Protein AF-A0A954KY03-F1 (afdb_monomer_lite)

Radius of gyration: 14.23 Å; chains: 1; bounding box: 34×29×39 Å

pLDDT: mean 88.55, std 10.4, range [36.09, 96.75]

Secondary structure (DSSP, 8-state):
-HHHHHHHHHH-TTTS-HHHHHHHHHHGGGSHHHHHHHHHHHHHTT-GGGGGGHHHHHH-GGG--HHHHHHHHHHHHHHHH--STTS-HHHHHHHHHHHHHHHHH-HHHHHHHHHTT--

Sequence (119 aa)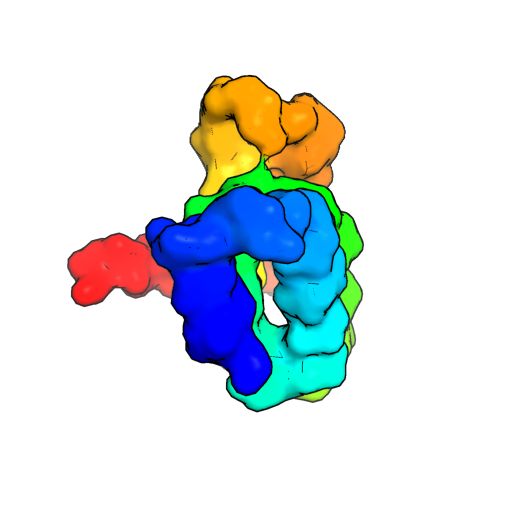:
LAKAMRFLWDFEPQCVPRPQLQHAMRKLLARPEFVELTIADLRRWQDWESTALMPQLLADPKHNFPSTRRTIVRFLLAAASEENTSISVQQRTQAQRILDDLSKQNPGLIEDAKRLQYD

Foldseek 3Di:
DLVVLVCCVPPPCPVDPPVVSLVVLLVCCVPLVCQLVSLVVCLVSLVLVCLVVLVVLCPDPSNPDLSSLLSSLLSLVSLLPDPDPSHDPVSNVSSVVVVVVCCVVPVVSNVVSVPVPVD

Structure (mmCIF, N/CA/C/O backbone):
data_AF-A0A954KY03-F1
#
_entry.id   AF-A0A954KY03-F1
#
loop_
_atom_site.group_PDB
_atom_site.id
_atom_site.type_symbol
_atom_site.label_atom_id
_atom_site.label_alt_id
_atom_site.label_comp_id
_atom_site.label_asym_id
_atom_site.label_entity_id
_atom_site.label_seq_id
_atom_site.pdbx_PDB_ins_code
_atom_site.Cartn_x
_atom_site.Cartn_y
_atom_site.Cartn_z
_atom_site.occupancy
_atom_site.B_iso_or_equiv
_atom_site.auth_seq_id
_atom_site.auth_comp_id
_atom_site.auth_asym_id
_atom_site.auth_atom_id
_atom_site.pdbx_PDB_model_num
ATOM 1 N N . LEU A 1 1 ? -4.354 -7.290 -17.497 1.00 62.53 1 LEU A N 1
ATOM 2 C CA . LEU A 1 1 ? -3.322 -6.237 -17.337 1.00 62.53 1 LEU A CA 1
ATOM 3 C C . LEU A 1 1 ? -2.396 -6.526 -16.159 1.00 62.53 1 LEU A C 1
ATOM 5 O O . LEU A 1 1 ? -1.243 -6.81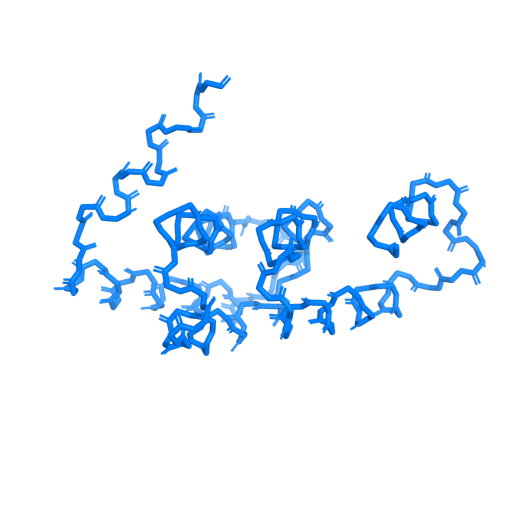4 -16.430 1.00 62.53 1 LEU A O 1
ATOM 9 N N . ALA A 1 2 ? -2.876 -6.604 -14.911 1.00 71.19 2 ALA A N 1
ATOM 10 C CA . ALA A 1 2 ? -2.021 -6.921 -13.751 1.00 71.19 2 ALA A CA 1
ATOM 11 C C . ALA A 1 2 ? -1.135 -8.179 -13.938 1.00 71.19 2 ALA A C 1
ATOM 13 O O . ALA A 1 2 ? 0.067 -8.126 -13.707 1.00 71.19 2 ALA A O 1
ATOM 14 N N . LYS A 1 3 ? -1.68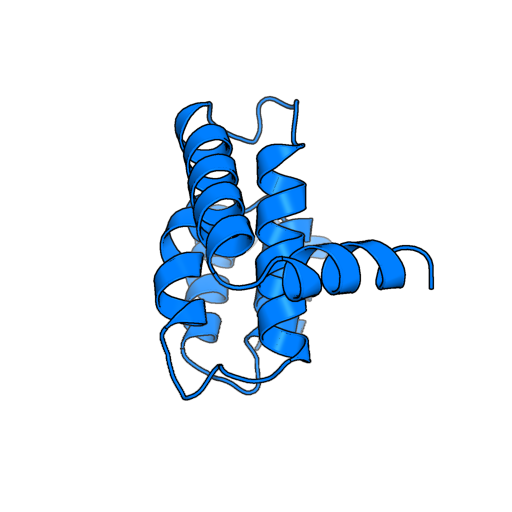4 -9.287 -14.472 1.00 76.06 3 LYS A N 1
ATOM 15 C CA . LYS A 1 3 ? -0.904 -10.507 -14.785 1.00 76.06 3 LYS A CA 1
ATOM 16 C C . LYS A 1 3 ? 0.220 -10.285 -15.812 1.00 76.06 3 LYS A C 1
ATOM 18 O O . LYS A 1 3 ? 1.303 -10.824 -15.641 1.00 76.06 3 LYS A O 1
ATOM 23 N N . ALA A 1 4 ? -0.021 -9.479 -16.848 1.00 77.75 4 ALA A N 1
ATOM 24 C CA . ALA A 1 4 ? 0.990 -9.164 -17.860 1.00 77.75 4 ALA A CA 1
ATOM 25 C C . ALA A 1 4 ? 2.100 -8.275 -17.281 1.00 77.75 4 ALA A C 1
ATOM 27 O O . ALA A 1 4 ? 3.270 -8.472 -17.577 1.00 77.75 4 ALA A O 1
ATOM 28 N N . MET A 1 5 ? 1.745 -7.341 -16.397 1.00 77.69 5 MET A N 1
ATOM 29 C CA . MET A 1 5 ? 2.724 -6.488 -15.722 1.00 77.69 5 MET A CA 1
ATOM 30 C C . MET A 1 5 ? 3.601 -7.281 -14.749 1.00 77.69 5 MET A C 1
ATOM 32 O O . MET A 1 5 ? 4.802 -7.044 -14.697 1.00 77.69 5 MET A O 1
ATOM 36 N N . ARG A 1 6 ? 3.032 -8.267 -14.040 1.00 79.50 6 ARG A N 1
ATOM 37 C CA . ARG A 1 6 ? 3.809 -9.230 -13.239 1.00 79.50 6 ARG A CA 1
ATOM 38 C C . ARG A 1 6 ? 4.770 -10.044 -14.090 1.00 79.50 6 ARG A C 1
ATOM 40 O O . ARG A 1 6 ? 5.921 -10.186 -13.711 1.00 79.50 6 ARG A O 1
ATOM 47 N N . PHE A 1 7 ? 4.312 -10.528 -15.244 1.00 81.94 7 PHE A N 1
ATOM 48 C CA . PHE A 1 7 ? 5.174 -11.256 -16.168 1.00 81.94 7 PHE A CA 1
ATOM 49 C C . PHE A 1 7 ? 6.362 -10.396 -16.624 1.00 81.94 7 PHE A C 1
ATOM 51 O O . PHE A 1 7 ? 7.501 -10.833 -16.529 1.00 81.94 7 PHE A O 1
ATOM 58 N N . LEU A 1 8 ? 6.116 -9.147 -17.030 1.00 79.75 8 LEU A N 1
ATOM 59 C CA . LEU A 1 8 ? 7.191 -8.225 -17.413 1.00 79.75 8 LEU A CA 1
ATOM 60 C C . LEU A 1 8 ? 8.156 -7.936 -16.255 1.00 79.75 8 LEU A C 1
ATOM 62 O O . LEU A 1 8 ? 9.362 -7.871 -16.467 1.00 79.75 8 LEU A O 1
ATOM 66 N N . TRP A 1 9 ? 7.639 -7.796 -15.032 1.00 78.19 9 TRP A N 1
ATOM 67 C CA . TRP A 1 9 ? 8.458 -7.578 -13.840 1.00 78.19 9 TRP A CA 1
ATOM 68 C C . TRP A 1 9 ? 9.366 -8.771 -13.510 1.00 78.19 9 TRP A C 1
ATOM 70 O O . TRP A 1 9 ? 10.536 -8.573 -13.179 1.00 78.19 9 TRP A O 1
ATOM 80 N N . ASP A 1 10 ? 8.825 -9.990 -13.579 1.00 81.00 10 ASP A N 1
ATOM 81 C CA . ASP A 1 10 ? 9.519 -11.212 -13.167 1.00 81.00 10 ASP A CA 1
ATOM 82 C C . ASP A 1 10 ? 10.452 -11.763 -14.268 1.00 81.00 10 ASP A C 1
ATOM 84 O O . ASP A 1 10 ? 11.495 -12.327 -13.939 1.00 81.00 10 ASP A O 1
ATOM 88 N N . PHE A 1 11 ? 10.120 -11.585 -15.555 1.00 76.75 11 PHE A N 1
ATOM 89 C CA . PHE A 1 11 ? 10.799 -12.282 -16.660 1.00 76.75 11 PHE A CA 1
ATOM 90 C C . PHE A 1 11 ? 11.479 -11.374 -17.689 1.00 76.75 11 PHE A C 1
ATOM 92 O O . PHE A 1 11 ? 12.443 -11.808 -18.308 1.00 76.75 11 PHE A O 1
ATOM 99 N N . GLU A 1 12 ? 11.040 -10.123 -17.857 1.00 77.00 12 GLU A N 1
ATOM 100 C CA . GLU A 1 12 ? 11.532 -9.244 -18.933 1.00 77.00 12 GLU A CA 1
ATOM 101 C C . GLU A 1 12 ? 11.902 -7.831 -18.433 1.00 77.00 12 GLU A C 1
ATOM 103 O O . GLU A 1 12 ? 11.415 -6.821 -18.960 1.00 77.00 12 GLU A O 1
ATOM 108 N N . PRO A 1 13 ? 12.794 -7.699 -17.428 1.00 69.94 13 PRO A N 1
ATOM 109 C CA . PRO A 1 13 ? 13.139 -6.399 -16.847 1.00 69.94 13 PRO A CA 1
ATOM 110 C C . PRO A 1 13 ? 13.869 -5.465 -17.827 1.00 69.94 13 PRO A C 1
ATOM 112 O O . PRO A 1 13 ? 13.993 -4.272 -17.555 1.00 69.94 13 PRO A O 1
ATOM 115 N N . GLN A 1 14 ? 14.364 -5.996 -18.951 1.00 76.38 14 GLN A N 1
ATOM 116 C CA . GLN A 1 14 ? 15.052 -5.232 -19.994 1.00 76.38 14 GLN A CA 1
ATOM 117 C C . GLN A 1 14 ? 14.081 -4.595 -21.001 1.00 76.38 14 GLN A C 1
ATOM 119 O O . GLN A 1 14 ? 14.443 -3.620 -21.655 1.00 76.38 14 GLN A O 1
ATOM 124 N N . CYS A 1 15 ? 12.846 -5.101 -21.113 1.00 82.06 15 CYS A N 1
ATOM 125 C CA . CYS A 1 15 ? 11.856 -4.564 -22.048 1.00 82.06 15 CYS A CA 1
ATOM 126 C C . CYS A 1 15 ? 11.211 -3.273 -21.541 1.00 82.06 15 CYS A C 1
ATOM 128 O O . CYS A 1 15 ? 10.928 -2.373 -22.330 1.00 82.06 15 CYS A O 1
ATOM 130 N N . VAL A 1 16 ? 10.948 -3.183 -20.233 1.00 79.81 16 VAL A N 1
ATOM 131 C CA . VAL A 1 16 ? 10.298 -2.018 -19.622 1.00 79.81 16 VAL A CA 1
ATOM 132 C C . VAL A 1 16 ? 10.974 -1.687 -18.291 1.00 79.81 16 VAL A C 1
ATOM 134 O O . VAL A 1 16 ? 11.006 -2.538 -17.399 1.00 79.81 16 VAL A O 1
ATOM 137 N N . PRO A 1 17 ? 11.460 -0.447 -18.094 1.00 86.44 17 PRO A N 1
ATOM 138 C CA . PRO A 1 17 ? 12.037 -0.034 -16.822 1.00 86.44 17 PRO A CA 1
ATOM 139 C C . PRO A 1 17 ? 11.052 -0.189 -15.655 1.00 86.44 17 PRO A C 1
ATOM 141 O O . PRO A 1 17 ? 9.888 0.211 -15.745 1.00 86.44 17 PRO A O 1
ATOM 144 N N . ARG A 1 18 ? 11.541 -0.687 -14.512 1.00 87.50 18 ARG A N 1
ATOM 145 C CA . ARG A 1 18 ? 10.741 -0.896 -13.288 1.00 87.50 18 ARG A CA 1
ATOM 146 C C . ARG A 1 18 ? 9.900 0.320 -12.859 1.00 87.50 18 ARG A C 1
ATOM 148 O O . ARG A 1 18 ? 8.717 0.113 -12.582 1.00 87.50 18 ARG A O 1
ATOM 155 N N . PRO A 1 19 ? 10.416 1.568 -12.886 1.00 88.81 19 PRO A N 1
ATOM 156 C CA . PRO A 1 19 ? 9.609 2.737 -12.529 1.00 88.81 19 PRO A CA 1
ATOM 157 C C . PRO A 1 19 ? 8.392 2.940 -13.442 1.00 88.81 19 PRO A C 1
ATOM 159 O O . PRO A 1 19 ? 7.333 3.375 -12.990 1.00 88.81 19 PRO A O 1
ATOM 162 N N . GLN A 1 20 ? 8.502 2.582 -14.727 1.00 88.88 20 GLN A N 1
ATOM 163 C CA . GLN A 1 20 ? 7.380 2.677 -15.662 1.00 88.88 20 GLN A CA 1
ATOM 164 C C . GLN A 1 20 ? 6.312 1.618 -15.361 1.00 88.88 20 GLN A C 1
ATOM 166 O O . GLN A 1 20 ? 5.118 1.928 -15.390 1.00 88.88 20 GLN A O 1
ATOM 171 N N . LEU A 1 21 ? 6.722 0.392 -15.014 1.00 89.81 21 LEU A N 1
ATOM 172 C CA . LEU A 1 21 ? 5.798 -0.667 -14.589 1.00 89.81 21 LEU A CA 1
ATOM 173 C C . LEU A 1 21 ? 5.071 -0.297 -13.292 1.00 89.81 21 LEU A C 1
ATOM 175 O O . LEU A 1 21 ? 3.853 -0.454 -13.215 1.00 89.81 21 LEU A O 1
ATOM 179 N N . GLN A 1 22 ? 5.786 0.247 -12.304 1.00 91.62 22 GLN A N 1
ATOM 180 C CA . GLN A 1 22 ? 5.195 0.743 -11.058 1.00 91.62 22 GLN A CA 1
ATOM 181 C C . GLN A 1 22 ? 4.180 1.857 -11.333 1.00 91.62 22 GLN A C 1
ATOM 183 O O . GLN A 1 22 ? 3.029 1.755 -10.908 1.00 91.62 22 GLN A O 1
ATOM 188 N N . HIS A 1 23 ? 4.550 2.868 -12.127 1.00 92.19 23 HIS A N 1
ATOM 189 C CA . HIS A 1 23 ? 3.644 3.954 -12.502 1.00 92.19 23 HIS A CA 1
ATOM 190 C C . HIS A 1 23 ? 2.364 3.439 -13.177 1.00 92.19 23 HIS A C 1
ATOM 192 O O . HIS A 1 23 ? 1.260 3.885 -12.860 1.00 92.19 23 HIS A O 1
ATOM 198 N N . ALA A 1 24 ? 2.485 2.478 -14.093 1.00 92.06 24 ALA A N 1
ATOM 199 C CA . ALA A 1 24 ? 1.326 1.885 -14.745 1.00 92.06 24 ALA A CA 1
ATOM 200 C C . ALA A 1 24 ? 0.490 1.010 -13.785 1.00 92.06 24 ALA A C 1
ATOM 202 O O . ALA A 1 24 ? -0.737 1.036 -13.882 1.00 92.06 24 ALA A O 1
ATOM 203 N N . MET A 1 25 ? 1.103 0.314 -12.818 1.00 92.94 25 MET A N 1
ATOM 204 C CA . MET A 1 25 ? 0.359 -0.448 -11.806 1.00 92.94 25 MET A CA 1
ATOM 205 C C . MET A 1 25 ? -0.444 0.472 -10.895 1.00 92.94 25 MET A C 1
ATOM 207 O O . MET A 1 25 ? -1.610 0.184 -10.629 1.00 92.94 25 MET A O 1
ATOM 211 N N . ARG A 1 26 ? 0.113 1.621 -10.491 1.00 95.12 26 ARG A N 1
ATOM 212 C CA . ARG A 1 26 ? -0.603 2.616 -9.674 1.00 95.12 26 ARG A CA 1
ATOM 213 C C . ARG A 1 26 ? -1.895 3.101 -10.336 1.00 95.12 26 ARG A C 1
ATOM 215 O O . ARG A 1 26 ? -2.873 3.346 -9.642 1.00 95.12 26 ARG A O 1
ATOM 222 N N . LYS A 1 27 ? -1.963 3.163 -11.673 1.00 94.06 27 LYS A N 1
ATOM 223 C CA . LYS A 1 27 ? -3.199 3.537 -12.395 1.00 94.06 27 LYS A CA 1
ATOM 224 C C . LYS A 1 27 ? -4.343 2.542 -12.188 1.00 94.06 27 LYS A C 1
ATOM 226 O O . LYS A 1 27 ? -5.504 2.928 -12.297 1.00 94.06 27 LYS A O 1
ATOM 231 N N . LEU A 1 28 ? -4.043 1.278 -11.880 1.00 93.75 28 LEU A N 1
ATOM 232 C CA . LEU A 1 28 ? -5.068 0.273 -11.590 1.00 93.75 28 LEU A CA 1
ATOM 233 C C . LEU A 1 28 ? -5.745 0.499 -10.232 1.00 93.75 28 LEU A C 1
ATOM 235 O O . LEU A 1 28 ? -6.833 -0.023 -10.027 1.00 93.75 28 LEU A O 1
ATOM 239 N N . LEU A 1 29 ? -5.166 1.320 -9.345 1.00 94.25 29 LEU A N 1
ATOM 240 C CA . LEU A 1 29 ? -5.774 1.671 -8.056 1.00 94.25 29 LEU A CA 1
ATOM 241 C C . LEU A 1 29 ? -7.081 2.468 -8.202 1.00 94.25 29 LEU A C 1
ATOM 243 O O . LEU A 1 29 ? -7.862 2.527 -7.265 1.00 94.25 29 LEU A O 1
ATOM 247 N N . ALA A 1 30 ? -7.347 3.055 -9.373 1.00 91.50 30 ALA A N 1
ATOM 248 C CA . ALA A 1 30 ? -8.615 3.727 -9.661 1.00 91.50 30 ALA A CA 1
ATOM 249 C C . ALA A 1 30 ? -9.782 2.752 -9.929 1.00 91.50 30 ALA A C 1
ATOM 251 O O . ALA A 1 30 ? -10.915 3.189 -10.138 1.00 91.50 30 ALA A O 1
ATOM 252 N N . ARG A 1 31 ? -9.503 1.444 -9.999 1.00 91.81 31 ARG A N 1
ATOM 253 C CA . ARG A 1 31 ? -10.463 0.394 -10.342 1.00 91.81 31 ARG A CA 1
ATOM 254 C C . ARG A 1 31 ? -10.668 -0.535 -9.141 1.00 91.81 31 ARG A C 1
ATOM 256 O O . ARG A 1 31 ? -9.758 -1.317 -8.847 1.00 91.81 31 ARG A O 1
ATOM 263 N N . PRO A 1 32 ? -11.831 -0.484 -8.466 1.00 90.81 32 PRO A N 1
ATOM 264 C CA . PRO A 1 32 ? -12.104 -1.254 -7.251 1.00 90.81 32 PRO A CA 1
ATOM 265 C C . PRO A 1 32 ? -11.788 -2.743 -7.368 1.00 90.81 32 PRO A C 1
ATOM 267 O O . PRO A 1 32 ? -11.219 -3.332 -6.453 1.00 90.81 32 PRO A O 1
ATOM 270 N N . GLU A 1 33 ? -12.077 -3.339 -8.524 1.00 91.56 33 GLU A N 1
ATOM 271 C CA . GLU A 1 33 ? -11.864 -4.757 -8.798 1.00 91.56 33 GLU A CA 1
ATOM 272 C C . GLU A 1 33 ? -10.382 -5.181 -8.827 1.00 91.56 33 GLU A C 1
ATOM 274 O O . GLU A 1 33 ? -10.082 -6.373 -8.761 1.00 91.56 33 GLU A O 1
ATOM 279 N N . PHE A 1 34 ? -9.445 -4.230 -8.916 1.00 92.75 34 PHE A N 1
ATOM 280 C CA . PHE A 1 34 ? -8.005 -4.503 -8.947 1.00 92.75 34 PHE A CA 1
ATOM 281 C C . PHE A 1 34 ? -7.247 -4.003 -7.718 1.00 92.75 34 PHE A C 1
ATOM 283 O O . PHE A 1 34 ? -6.099 -4.402 -7.539 1.00 92.75 34 PHE A O 1
ATOM 290 N N . VAL A 1 35 ? -7.849 -3.173 -6.861 1.00 94.25 35 VAL A N 1
ATOM 291 C CA . VAL A 1 35 ? -7.118 -2.464 -5.796 1.00 94.25 35 VAL A CA 1
ATOM 292 C C . VAL A 1 35 ? -6.363 -3.399 -4.864 1.00 94.25 35 VAL A C 1
ATOM 294 O O . VAL A 1 35 ? -5.176 -3.189 -4.631 1.00 94.25 35 VAL A O 1
ATOM 297 N N . GLU A 1 36 ? -7.004 -4.453 -4.365 1.00 93.38 36 GLU A N 1
ATOM 298 C CA . GLU A 1 36 ? -6.353 -5.395 -3.445 1.00 93.38 36 GLU A CA 1
ATOM 299 C C . GLU A 1 36 ? -5.132 -6.059 -4.075 1.00 93.38 36 GLU A C 1
ATOM 301 O O . GLU A 1 36 ? -4.042 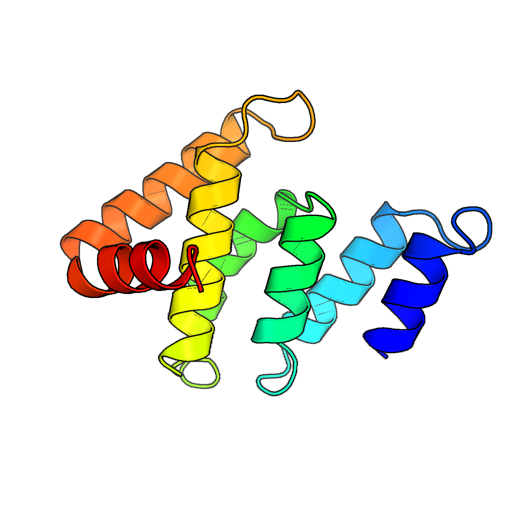-6.076 -3.497 1.00 93.38 36 GLU A O 1
ATOM 306 N N . LEU A 1 37 ? -5.311 -6.550 -5.298 1.00 93.88 37 LEU A N 1
ATOM 307 C CA . LEU A 1 37 ? -4.267 -7.215 -6.058 1.00 93.88 37 LEU A CA 1
ATOM 308 C C . LEU A 1 37 ? -3.100 -6.262 -6.348 1.00 93.88 37 LEU A C 1
ATOM 310 O O . LEU A 1 37 ? -1.936 -6.625 -6.183 1.00 93.88 37 LEU A O 1
ATOM 314 N N . THR A 1 38 ? -3.424 -5.035 -6.751 1.00 95.25 38 THR A N 1
ATOM 315 C CA . THR A 1 38 ? -2.453 -4.000 -7.084 1.00 95.25 38 THR A CA 1
ATOM 316 C C . THR A 1 38 ? -1.672 -3.548 -5.857 1.00 95.25 38 THR A C 1
ATOM 318 O O . THR A 1 38 ? -0.453 -3.466 -5.933 1.00 95.25 38 THR A O 1
ATOM 321 N N . ILE A 1 39 ? -2.314 -3.311 -4.711 1.00 96.00 39 ILE A N 1
ATOM 322 C CA . ILE A 1 39 ? -1.608 -2.930 -3.478 1.00 96.00 39 ILE A CA 1
ATOM 323 C C . ILE A 1 39 ? -0.663 -4.047 -3.023 1.00 96.00 39 ILE A C 1
ATOM 325 O O . ILE A 1 39 ? 0.471 -3.769 -2.631 1.00 96.00 39 ILE A O 1
ATOM 329 N N . ALA A 1 40 ? -1.098 -5.308 -3.098 1.00 93.81 40 ALA A N 1
ATOM 330 C CA . ALA A 1 40 ? -0.253 -6.444 -2.746 1.00 93.81 40 ALA A CA 1
ATOM 331 C C . ALA A 1 40 ? 0.998 -6.533 -3.640 1.00 93.81 40 ALA A C 1
ATOM 333 O O . ALA A 1 40 ? 2.098 -6.771 -3.132 1.00 93.81 40 ALA A O 1
ATOM 334 N N . ASP A 1 41 ? 0.846 -6.290 -4.946 1.00 93.94 41 ASP A N 1
ATOM 335 C CA . ASP A 1 41 ? 1.968 -6.253 -5.890 1.00 93.94 41 ASP A CA 1
ATOM 336 C C . ASP A 1 41 ? 2.896 -5.071 -5.634 1.00 93.94 41 ASP A C 1
ATOM 338 O O . ASP A 1 41 ? 4.104 -5.260 -5.547 1.00 93.94 41 ASP A O 1
ATOM 342 N N . LEU A 1 42 ? 2.346 -3.868 -5.452 1.00 95.44 42 LEU A N 1
ATOM 343 C CA . LEU A 1 42 ? 3.124 -2.665 -5.158 1.00 95.44 42 LEU A CA 1
ATOM 344 C C . LEU A 1 42 ? 3.931 -2.836 -3.865 1.00 95.44 42 LEU A C 1
ATOM 346 O O . LEU A 1 42 ? 5.103 -2.473 -3.828 1.00 95.44 42 LEU A O 1
ATOM 350 N N . ARG A 1 43 ? 3.358 -3.482 -2.841 1.00 95.19 43 ARG A N 1
ATOM 351 C CA . ARG A 1 43 ? 4.089 -3.865 -1.625 1.00 95.19 43 ARG A CA 1
ATOM 352 C C . ARG A 1 43 ? 5.254 -4.807 -1.934 1.00 95.19 43 ARG A C 1
ATOM 354 O O . ARG A 1 43 ? 6.366 -4.569 -1.481 1.00 95.19 43 ARG A O 1
ATOM 361 N N . ARG A 1 44 ? 5.014 -5.881 -2.701 1.00 91.88 44 ARG A N 1
ATOM 362 C CA . ARG A 1 44 ? 6.055 -6.858 -3.084 1.00 91.88 44 ARG A CA 1
ATOM 363 C C . ARG A 1 44 ? 7.160 -6.206 -3.918 1.00 91.88 44 ARG A C 1
ATOM 365 O O . ARG A 1 44 ? 8.319 -6.586 -3.801 1.00 91.88 44 ARG A O 1
ATOM 372 N N . TRP A 1 45 ? 6.802 -5.240 -4.755 1.00 93.31 45 TRP A N 1
ATOM 373 C CA . TRP A 1 45 ? 7.727 -4.473 -5.587 1.00 93.31 45 TRP A CA 1
ATOM 374 C C . TRP A 1 45 ? 8.407 -3.326 -4.835 1.00 93.31 45 TRP A C 1
ATOM 376 O O . TRP A 1 45 ? 9.157 -2.576 -5.458 1.00 93.31 45 TRP A O 1
ATOM 386 N N . GLN A 1 46 ? 8.151 -3.196 -3.527 1.00 93.75 46 GLN A N 1
ATOM 387 C CA . GLN A 1 46 ? 8.682 -2.139 -2.667 1.00 93.75 46 GLN A CA 1
ATOM 388 C C . GLN A 1 46 ? 8.405 -0.735 -3.225 1.00 93.75 46 GLN A C 1
ATOM 390 O O . GLN A 1 46 ? 9.237 0.167 -3.178 1.00 93.75 46 GLN A O 1
ATOM 395 N N . ASP A 1 47 ? 7.218 -0.555 -3.802 1.00 95.00 47 ASP A N 1
ATOM 396 C CA . ASP A 1 47 ? 6.787 0.700 -4.398 1.00 95.00 47 ASP A CA 1
ATOM 397 C C . ASP A 1 47 ? 6.277 1.686 -3.336 1.00 95.00 47 ASP A C 1
ATOM 399 O O . ASP A 1 47 ? 5.082 1.961 -3.218 1.00 95.00 47 ASP A O 1
ATOM 403 N N . TRP A 1 48 ? 7.184 2.223 -2.524 1.00 95.44 48 TRP A N 1
ATOM 404 C CA . TRP A 1 48 ? 6.811 3.025 -1.354 1.00 95.44 48 TRP A CA 1
ATOM 405 C C . TRP A 1 48 ? 6.277 4.421 -1.678 1.00 95.44 48 TRP A C 1
ATOM 407 O O . TRP A 1 48 ? 5.626 5.037 -0.831 1.00 95.44 48 TRP A O 1
ATOM 417 N N . GLU A 1 49 ? 6.453 4.904 -2.911 1.00 94.31 49 GLU A N 1
ATOM 418 C CA . GLU A 1 49 ? 5.789 6.125 -3.394 1.00 94.31 49 GLU A CA 1
ATOM 419 C C . GLU A 1 49 ? 4.260 6.016 -3.308 1.00 94.31 49 GLU A C 1
ATOM 421 O O . GLU A 1 49 ? 3.576 7.014 -3.074 1.00 94.31 49 GLU A O 1
ATOM 426 N N . SER A 1 50 ? 3.716 4.798 -3.408 1.00 95.69 50 SER A N 1
ATOM 427 C CA . SER A 1 50 ? 2.279 4.546 -3.280 1.00 95.69 50 SER A CA 1
ATOM 428 C C . SER A 1 50 ? 1.716 4.834 -1.885 1.00 95.69 50 SER A C 1
ATOM 430 O O . SER A 1 50 ? 0.502 4.985 -1.752 1.00 95.69 50 SER A O 1
ATOM 432 N N . THR A 1 51 ? 2.558 5.011 -0.858 1.00 96.00 51 THR A N 1
ATOM 433 C CA . THR A 1 51 ? 2.129 5.452 0.485 1.00 96.00 51 THR A CA 1
ATOM 434 C C . THR A 1 51 ? 1.287 6.730 0.422 1.00 96.00 51 THR A C 1
ATOM 436 O O . THR A 1 51 ? 0.303 6.858 1.150 1.00 96.00 51 THR A O 1
ATOM 439 N N . ALA A 1 52 ? 1.607 7.645 -0.501 1.00 95.44 52 ALA A N 1
ATOM 440 C CA . ALA A 1 52 ? 0.874 8.897 -0.680 1.00 95.44 52 ALA A CA 1
ATOM 441 C C . ALA A 1 52 ? -0.567 8.718 -1.187 1.00 95.44 52 ALA A C 1
ATOM 443 O O . ALA A 1 52 ? -1.397 9.600 -0.982 1.00 95.44 52 ALA A O 1
ATOM 444 N N . LEU A 1 53 ? -0.879 7.579 -1.809 1.00 95.56 53 LEU A N 1
ATOM 445 C CA . LEU A 1 53 ? -2.202 7.279 -2.360 1.00 95.56 53 LEU A CA 1
ATOM 446 C C . LEU A 1 53 ? -3.128 6.614 -1.330 1.00 95.56 53 LEU A C 1
ATOM 448 O O . LEU A 1 53 ? -4.348 6.639 -1.487 1.00 95.56 53 LEU A O 1
ATOM 452 N N . MET A 1 54 ? -2.572 6.033 -0.262 1.00 95.44 54 MET A N 1
ATOM 453 C CA . MET A 1 54 ? -3.329 5.240 0.714 1.00 95.44 54 MET A CA 1
ATOM 454 C C . MET A 1 54 ? -4.463 6.020 1.408 1.00 95.44 54 MET A C 1
ATOM 456 O O . MET A 1 54 ? -5.560 5.467 1.503 1.00 95.44 54 MET A O 1
ATOM 460 N N . PRO A 1 55 ? -4.285 7.288 1.843 1.00 94.50 55 PRO A N 1
ATOM 461 C CA . PRO A 1 55 ? -5.374 8.047 2.465 1.00 94.50 55 PRO A CA 1
ATOM 462 C C . PRO A 1 55 ? -6.558 8.265 1.519 1.00 94.50 55 PRO A C 1
ATOM 464 O O . PRO A 1 55 ? -7.709 8.155 1.933 1.00 94.50 55 PRO A O 1
ATOM 467 N N . GLN A 1 56 ? -6.280 8.519 0.236 1.00 94.94 56 GLN A N 1
ATOM 468 C CA . GLN A 1 56 ? -7.321 8.695 -0.774 1.00 94.94 56 GLN A CA 1
ATOM 469 C C . GLN A 1 56 ? -8.107 7.398 -0.987 1.00 94.94 56 GLN A C 1
ATOM 471 O O . GLN A 1 56 ? -9.333 7.431 -1.043 1.00 94.94 56 GLN A O 1
ATOM 476 N N . LEU A 1 57 ? -7.419 6.255 -1.053 1.00 94.94 57 LEU A N 1
ATOM 477 C CA . LEU A 1 57 ? -8.069 4.951 -1.203 1.00 94.94 57 LEU A CA 1
ATOM 478 C C . LEU A 1 57 ? -8.919 4.575 0.016 1.00 94.94 57 LEU A C 1
ATOM 480 O O . LEU A 1 57 ? -9.973 3.976 -0.147 1.00 94.94 57 LEU A O 1
ATOM 484 N N . LEU A 1 58 ? -8.499 4.946 1.229 1.00 93.06 58 LEU A N 1
ATOM 485 C CA . LEU A 1 58 ? -9.285 4.715 2.448 1.00 93.06 58 LEU A CA 1
ATOM 486 C C . LEU A 1 58 ? -10.553 5.575 2.512 1.00 93.06 58 LEU A C 1
ATOM 488 O O . LEU A 1 58 ? -11.544 5.144 3.100 1.00 93.06 58 LEU A O 1
ATOM 492 N N . ALA A 1 59 ? -10.508 6.782 1.945 1.00 93.25 59 ALA A N 1
ATOM 493 C CA . ALA A 1 59 ? -11.627 7.718 1.932 1.00 93.25 59 ALA A CA 1
ATOM 494 C C . ALA A 1 59 ? -12.633 7.455 0.797 1.00 93.25 59 ALA A C 1
ATOM 496 O O . ALA A 1 59 ? -13.778 7.894 0.891 1.00 93.25 59 ALA A O 1
ATOM 497 N N . ASP A 1 60 ? -12.228 6.764 -0.272 1.00 94.56 60 ASP A N 1
ATOM 498 C CA . ASP A 1 60 ? -13.088 6.494 -1.425 1.00 94.56 60 ASP A CA 1
ATOM 499 C C . ASP A 1 60 ? -14.156 5.429 -1.092 1.00 94.56 60 ASP A C 1
ATOM 501 O O . ASP A 1 60 ? -13.813 4.272 -0.819 1.00 94.56 60 ASP A O 1
ATOM 505 N N . PRO A 1 61 ? -15.463 5.758 -1.176 1.00 92.12 61 PRO A N 1
ATOM 506 C CA . PRO A 1 61 ? -16.542 4.802 -0.936 1.00 92.12 61 PRO A CA 1
ATOM 507 C C . PRO A 1 61 ? -16.470 3.556 -1.824 1.00 92.12 61 PRO A C 1
ATOM 509 O O . PRO A 1 61 ? -16.898 2.482 -1.404 1.00 92.12 61 PRO A O 1
ATOM 512 N N . LYS A 1 62 ? -15.901 3.671 -3.032 1.00 91.69 62 LYS A N 1
ATOM 513 C CA . LYS A 1 62 ? -15.739 2.547 -3.964 1.00 91.69 62 LYS A CA 1
ATOM 514 C C . LYS A 1 62 ? -14.725 1.510 -3.482 1.00 91.69 62 LYS A C 1
ATOM 516 O O . LYS A 1 62 ? -14.740 0.386 -3.969 1.00 91.69 62 LYS A O 1
ATOM 521 N N . HIS A 1 63 ? -13.865 1.874 -2.534 1.00 90.19 63 HIS A N 1
ATOM 522 C CA . HIS A 1 63 ? -12.828 1.017 -1.957 1.00 90.19 63 HIS A CA 1
ATOM 523 C C . HIS A 1 63 ? -13.132 0.625 -0.502 1.00 90.19 63 HIS A C 1
ATOM 525 O O . HIS A 1 63 ? -12.295 0.021 0.172 1.00 90.19 63 HIS A O 1
ATOM 531 N N . ASN A 1 64 ? -14.338 0.922 -0.002 1.00 90.00 64 ASN A N 1
ATOM 532 C CA . ASN A 1 64 ? -14.737 0.679 1.385 1.00 90.00 64 ASN A CA 1
ATOM 533 C C . ASN A 1 64 ? -15.144 -0.785 1.656 1.00 90.00 64 ASN A C 1
ATOM 535 O O . ASN A 1 64 ? -16.155 -1.063 2.299 1.00 90.00 64 ASN A O 1
ATOM 539 N N . PHE A 1 65 ? -14.347 -1.736 1.171 1.00 91.31 65 PHE A N 1
ATOM 540 C CA . PHE A 1 65 ? -14.494 -3.153 1.489 1.00 91.31 65 PHE A CA 1
ATOM 541 C C . PHE A 1 65 ? -13.533 -3.539 2.625 1.00 91.31 65 PHE A C 1
ATOM 543 O O . PHE A 1 65 ? -12.371 -3.116 2.610 1.00 91.31 65 PHE A O 1
ATOM 550 N N . PRO A 1 66 ? -13.947 -4.370 3.603 1.00 90.56 66 PRO A N 1
ATOM 551 C CA . PRO A 1 66 ? -13.074 -4.771 4.711 1.00 90.56 66 PRO A CA 1
ATOM 552 C C . PRO A 1 66 ? -11.763 -5.434 4.266 1.00 90.56 66 PRO A C 1
ATOM 554 O O . PRO A 1 66 ? -10.724 -5.257 4.898 1.00 90.56 66 PRO A O 1
ATOM 557 N N . SER A 1 67 ? -11.778 -6.210 3.181 1.00 90.81 67 SER A N 1
ATOM 558 C CA . SER A 1 67 ? -10.580 -6.810 2.574 1.00 90.81 67 SER A CA 1
ATOM 559 C C . SER A 1 67 ? -9.635 -5.761 1.988 1.00 90.81 67 SER A C 1
ATOM 561 O O . SER A 1 67 ? -8.442 -5.777 2.289 1.00 90.81 67 SER A O 1
ATOM 563 N N . THR A 1 68 ? -10.168 -4.784 1.256 1.00 93.38 68 THR A N 1
ATOM 564 C CA . THR A 1 68 ? -9.389 -3.689 0.669 1.00 93.38 68 THR A CA 1
ATOM 565 C C . THR A 1 68 ? -8.733 -2.832 1.745 1.00 93.38 68 THR A C 1
ATOM 567 O O . THR A 1 68 ? -7.524 -2.602 1.701 1.00 93.38 68 THR A O 1
ATOM 570 N N . ARG A 1 69 ? -9.488 -2.447 2.779 1.00 93.88 69 ARG A N 1
ATOM 571 C CA . ARG A 1 69 ? -8.966 -1.680 3.919 1.00 93.88 69 ARG A CA 1
ATOM 572 C C . ARG A 1 69 ? -7.841 -2.418 4.645 1.00 93.88 69 ARG A C 1
ATOM 574 O O . ARG A 1 69 ? -6.807 -1.818 4.922 1.00 93.88 69 ARG A O 1
ATOM 581 N N . ARG A 1 70 ? -7.996 -3.724 4.899 1.00 93.31 70 ARG A N 1
ATOM 582 C CA . ARG A 1 70 ? -6.928 -4.553 5.489 1.00 93.31 70 ARG A CA 1
ATOM 583 C C . ARG A 1 70 ? -5.684 -4.582 4.604 1.00 93.31 70 ARG A C 1
ATOM 585 O O . ARG A 1 70 ? -4.574 -4.452 5.111 1.00 93.31 70 ARG A O 1
ATOM 592 N N . THR A 1 71 ? -5.854 -4.721 3.293 1.00 95.19 71 THR A N 1
ATOM 593 C CA . THR A 1 71 ? -4.740 -4.737 2.337 1.00 95.19 71 THR A CA 1
ATOM 594 C C . THR A 1 71 ? -3.982 -3.405 2.308 1.00 95.19 71 THR A C 1
ATOM 596 O O . THR A 1 71 ? -2.752 -3.415 2.323 1.00 95.19 71 THR A O 1
ATOM 599 N N . ILE A 1 72 ? -4.686 -2.270 2.377 1.00 95.88 72 ILE A N 1
ATOM 600 C CA . ILE A 1 72 ? -4.075 -0.940 2.546 1.00 95.88 72 ILE A CA 1
ATOM 601 C C . ILE A 1 72 ? -3.264 -0.873 3.846 1.00 95.88 72 ILE A C 1
ATOM 603 O O . ILE A 1 72 ? -2.097 -0.486 3.834 1.00 95.88 72 ILE A O 1
ATOM 607 N N . VAL A 1 73 ? -3.847 -1.292 4.973 1.00 95.62 73 VAL A N 1
ATOM 608 C CA . VAL A 1 73 ? -3.152 -1.266 6.272 1.00 95.62 73 VAL A CA 1
ATOM 609 C C . VAL A 1 73 ? -1.906 -2.147 6.259 1.00 95.62 73 VAL A C 1
ATOM 611 O O . VAL A 1 73 ? -0.868 -1.746 6.771 1.00 95.62 73 VAL A O 1
ATOM 614 N N . ARG A 1 74 ? -1.950 -3.311 5.608 1.00 95.12 74 ARG A N 1
ATOM 615 C CA . ARG A 1 74 ? -0.780 -4.189 5.442 1.00 95.12 74 ARG A CA 1
ATOM 616 C C . ARG A 1 74 ? 0.332 -3.565 4.610 1.00 95.12 74 ARG A C 1
ATOM 618 O O . ARG A 1 74 ? 1.499 -3.842 4.869 1.00 95.12 74 ARG A O 1
ATOM 625 N N . PHE A 1 75 ? -0.013 -2.770 3.600 1.00 96.62 75 PHE A N 1
ATOM 626 C CA . PHE A 1 75 ? 0.970 -1.994 2.851 1.00 96.62 75 PHE A CA 1
ATOM 627 C C . PHE A 1 75 ? 1.633 -0.954 3.758 1.00 96.62 75 PHE A C 1
ATOM 629 O O . PHE A 1 75 ? 2.856 -0.880 3.803 1.00 96.62 75 PHE A O 1
ATOM 636 N N . LEU A 1 76 ? 0.834 -0.210 4.527 1.00 96.75 76 LEU A N 1
ATOM 637 C CA . LEU A 1 76 ? 1.328 0.814 5.450 1.00 96.75 76 LEU A CA 1
ATOM 638 C C . LEU A 1 76 ? 2.205 0.226 6.561 1.00 96.75 76 LEU A C 1
ATOM 640 O O . LEU A 1 76 ? 3.253 0.786 6.855 1.00 96.75 76 LEU A O 1
ATOM 644 N N . LEU A 1 77 ? 1.812 -0.913 7.140 1.00 95.44 77 LEU A N 1
ATOM 645 C CA . LEU A 1 77 ? 2.611 -1.630 8.137 1.00 95.44 77 LEU A CA 1
ATOM 646 C C . LEU A 1 77 ? 3.964 -2.045 7.558 1.00 95.44 77 LEU A C 1
ATOM 648 O O . LEU A 1 77 ? 4.985 -1.777 8.179 1.00 95.44 77 LEU A O 1
ATOM 652 N N . ALA A 1 78 ? 3.974 -2.629 6.354 1.00 95.12 78 ALA A N 1
ATOM 653 C CA . ALA A 1 78 ? 5.211 -3.025 5.686 1.00 95.12 78 ALA A CA 1
ATOM 654 C C . ALA A 1 78 ? 6.115 -1.822 5.384 1.00 95.12 78 ALA A C 1
ATOM 656 O O . ALA A 1 78 ? 7.313 -1.891 5.627 1.00 95.12 78 ALA A O 1
ATOM 657 N N . ALA A 1 79 ? 5.546 -0.710 4.908 1.00 95.69 79 ALA A N 1
ATOM 658 C CA . ALA A 1 79 ? 6.297 0.517 4.667 1.00 95.69 79 ALA A CA 1
ATOM 659 C C . ALA A 1 79 ? 6.861 1.108 5.974 1.00 95.69 79 ALA A C 1
ATOM 661 O O . ALA A 1 79 ? 8.011 1.531 6.018 1.00 95.69 79 ALA A O 1
ATOM 662 N N . ALA A 1 80 ? 6.086 1.117 7.060 1.00 95.00 80 ALA A N 1
ATOM 663 C CA . ALA A 1 80 ? 6.539 1.627 8.354 1.00 95.00 80 ALA A CA 1
ATOM 664 C C . ALA A 1 80 ? 7.654 0.765 8.974 1.00 95.00 80 ALA A C 1
ATOM 666 O O . ALA A 1 80 ? 8.556 1.309 9.611 1.00 95.00 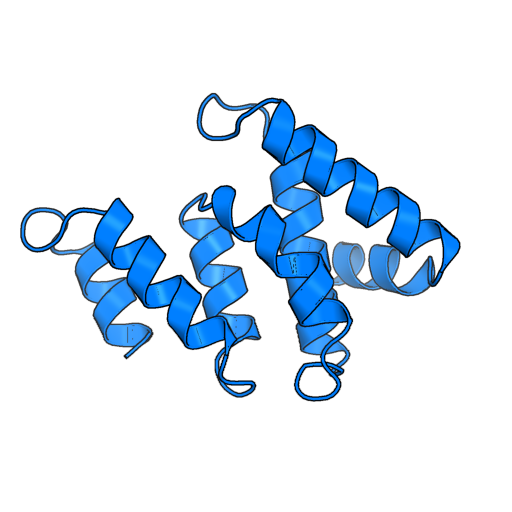80 ALA A O 1
ATOM 667 N N . SER A 1 81 ? 7.615 -0.555 8.759 1.00 92.50 81 SER A N 1
ATOM 668 C CA . SER A 1 81 ? 8.614 -1.506 9.260 1.00 92.50 81 SER A CA 1
ATOM 669 C C . SER A 1 81 ? 9.802 -1.737 8.322 1.00 92.50 81 SER A C 1
ATOM 671 O O . SER A 1 81 ? 10.688 -2.510 8.662 1.00 92.50 81 SER A O 1
ATOM 673 N N . GLU A 1 82 ? 9.814 -1.158 7.120 1.00 91.12 82 GLU A N 1
ATOM 674 C CA . GLU A 1 82 ? 10.903 -1.361 6.161 1.00 91.12 82 GLU A CA 1
ATOM 675 C C . GLU A 1 82 ? 12.155 -0.610 6.625 1.00 91.12 82 GLU A C 1
ATOM 677 O O . GLU A 1 82 ? 12.133 0.612 6.782 1.00 91.12 82 GLU A O 1
ATOM 682 N N . GLU A 1 83 ? 13.257 -1.330 6.823 1.00 86.25 83 GLU A N 1
ATOM 683 C CA . GLU A 1 83 ? 14.522 -0.796 7.346 1.00 86.25 83 GLU A CA 1
ATOM 684 C C . GLU A 1 83 ? 15.570 -0.565 6.247 1.00 86.25 83 GLU A C 1
ATOM 686 O O . GLU A 1 83 ? 16.534 0.172 6.461 1.00 86.25 83 GLU A O 1
ATOM 691 N N . ASN A 1 84 ? 15.367 -1.128 5.052 1.00 85.06 84 ASN A N 1
ATOM 692 C CA . ASN A 1 84 ? 16.316 -1.029 3.947 1.00 85.06 84 ASN A CA 1
ATOM 693 C C . ASN A 1 84 ? 16.320 0.351 3.265 1.00 85.06 84 ASN A C 1
ATOM 695 O O . ASN A 1 84 ? 15.442 1.192 3.460 1.00 85.06 84 ASN A O 1
ATOM 699 N N . THR A 1 85 ? 17.305 0.565 2.388 1.00 82.06 85 THR A N 1
ATOM 700 C CA . THR A 1 85 ? 17.474 1.801 1.600 1.00 82.06 85 THR A CA 1
ATOM 701 C C . THR A 1 85 ? 16.418 2.003 0.511 1.00 82.06 85 THR A C 1
ATOM 703 O O . THR A 1 85 ? 16.417 3.046 -0.140 1.00 82.06 85 THR A O 1
ATOM 706 N N . SER A 1 86 ? 15.522 1.034 0.294 1.00 83.75 86 SER A N 1
ATOM 707 C CA . SER A 1 86 ? 14.457 1.151 -0.706 1.00 83.75 86 SER A CA 1
ATOM 708 C C . SER A 1 86 ? 13.394 2.175 -0.316 1.00 83.75 86 SER A C 1
ATOM 710 O O . SER A 1 86 ? 12.771 2.750 -1.206 1.00 83.75 86 SER A O 1
ATOM 712 N N . ILE A 1 87 ? 13.210 2.441 0.984 1.00 90.94 87 ILE A N 1
ATOM 713 C CA . ILE A 1 87 ? 12.256 3.426 1.498 1.00 90.94 87 ILE A CA 1
ATOM 714 C C . ILE A 1 87 ? 12.952 4.695 1.993 1.00 90.94 87 ILE A C 1
ATOM 716 O O . ILE A 1 87 ? 13.973 4.651 2.680 1.00 90.94 87 ILE A O 1
ATOM 720 N N . SER A 1 88 ? 12.370 5.858 1.696 1.00 92.81 88 SER A N 1
ATOM 721 C CA . SER A 1 88 ? 12.833 7.119 2.276 1.00 92.81 88 SER A CA 1
ATOM 722 C C . SER A 1 88 ? 12.306 7.317 3.702 1.00 92.81 88 SER A C 1
ATOM 724 O O . SER A 1 88 ? 11.209 6.878 4.055 1.00 92.81 88 SER A O 1
ATOM 726 N N . VAL A 1 89 ? 13.047 8.070 4.525 1.00 91.69 89 VAL A N 1
ATOM 727 C CA . VAL A 1 89 ? 12.594 8.463 5.876 1.00 91.69 89 VAL A CA 1
ATOM 728 C C . VAL A 1 89 ? 11.232 9.161 5.819 1.00 91.69 89 VAL A C 1
ATOM 730 O O . VAL A 1 89 ? 10.383 8.937 6.683 1.00 91.69 89 VAL A O 1
ATOM 733 N N . GLN A 1 90 ? 10.992 9.964 4.778 1.00 92.56 90 GLN A N 1
ATOM 734 C CA . GLN A 1 90 ? 9.717 10.642 4.563 1.00 92.56 90 GLN A CA 1
ATOM 735 C C . GLN A 1 90 ? 8.572 9.647 4.341 1.00 92.56 90 GLN A C 1
ATOM 737 O O . GLN A 1 90 ? 7.531 9.786 4.979 1.00 92.56 90 GLN A O 1
ATOM 742 N N . GLN A 1 91 ? 8.758 8.641 3.481 1.00 93.88 91 GLN A N 1
ATOM 743 C CA . GLN A 1 91 ? 7.740 7.621 3.198 1.00 93.88 91 GLN A CA 1
ATOM 744 C C . GLN A 1 91 ? 7.439 6.771 4.436 1.00 93.88 91 GLN A C 1
ATOM 746 O O . GLN A 1 91 ? 6.271 6.582 4.769 1.00 93.88 91 GLN A O 1
ATOM 751 N N . ARG A 1 92 ? 8.473 6.338 5.171 1.00 95.00 92 ARG A N 1
ATOM 752 C CA . ARG A 1 92 ? 8.311 5.592 6.429 1.00 95.00 92 ARG A CA 1
ATOM 753 C C . ARG A 1 92 ? 7.538 6.406 7.467 1.00 95.00 92 ARG A C 1
ATOM 755 O O . ARG A 1 92 ? 6.560 5.934 8.040 1.00 95.00 92 ARG A O 1
ATOM 762 N N . THR A 1 93 ? 7.933 7.665 7.658 1.00 94.94 93 THR A N 1
ATOM 763 C CA . THR A 1 93 ? 7.262 8.588 8.587 1.00 94.94 93 THR A CA 1
ATOM 764 C C . THR A 1 93 ? 5.813 8.835 8.175 1.00 94.94 93 THR A C 1
ATOM 766 O O . THR A 1 93 ? 4.924 8.895 9.020 1.00 94.94 93 THR A O 1
ATOM 769 N N . GLN A 1 94 ? 5.551 8.971 6.875 1.00 95.50 94 GLN A N 1
ATOM 770 C CA . GLN A 1 94 ? 4.201 9.138 6.358 1.00 95.50 94 GLN A CA 1
ATOM 771 C C . GLN A 1 94 ? 3.343 7.897 6.616 1.00 95.50 94 GLN A C 1
ATOM 773 O O . GLN A 1 94 ? 2.218 8.041 7.086 1.00 95.50 94 GLN A O 1
ATOM 778 N N . ALA A 1 95 ? 3.870 6.698 6.359 1.00 96.19 95 ALA A N 1
ATOM 779 C CA . ALA A 1 95 ? 3.170 5.452 6.643 1.00 96.19 95 ALA A CA 1
ATOM 780 C C . ALA A 1 95 ? 2.809 5.344 8.132 1.00 96.19 95 ALA A C 1
ATOM 782 O O . ALA A 1 95 ? 1.654 5.069 8.459 1.00 96.19 95 ALA A O 1
ATOM 783 N N . GLN A 1 96 ? 3.757 5.661 9.022 1.00 96.00 96 GLN A N 1
ATOM 784 C CA . GLN A 1 96 ? 3.522 5.673 10.465 1.00 96.00 96 GLN A CA 1
ATOM 785 C C . GLN A 1 96 ? 2.424 6.666 10.865 1.00 96.00 96 GLN A C 1
ATOM 787 O O . GLN A 1 96 ? 1.502 6.296 11.582 1.00 96.00 96 GLN A O 1
ATOM 792 N N . ARG A 1 97 ? 2.456 7.898 10.341 1.00 96.44 97 ARG A N 1
ATOM 793 C CA . ARG A 1 97 ? 1.415 8.905 10.620 1.00 96.44 97 ARG A CA 1
ATOM 794 C C . ARG A 1 97 ? 0.021 8.423 10.221 1.00 96.44 97 ARG A C 1
ATOM 796 O O . ARG A 1 97 ? -0.921 8.586 10.987 1.00 96.44 97 ARG A O 1
ATOM 803 N N . ILE A 1 98 ? -0.106 7.800 9.048 1.00 95.94 98 ILE A N 1
ATOM 804 C CA . ILE A 1 98 ? -1.393 7.265 8.582 1.00 95.94 98 ILE A CA 1
ATOM 805 C C . ILE A 1 98 ? -1.878 6.146 9.516 1.00 95.94 98 ILE A C 1
ATOM 807 O O . ILE A 1 98 ? -3.063 6.090 9.839 1.00 95.94 98 ILE A O 1
ATOM 811 N N . LEU A 1 99 ? -0.981 5.266 9.972 1.00 95.69 99 LEU A N 1
ATOM 812 C CA . LEU A 1 99 ? -1.319 4.212 10.933 1.00 95.69 99 LEU A CA 1
ATOM 813 C C . LEU A 1 99 ? -1.754 4.781 12.288 1.00 95.69 99 LEU A C 1
ATOM 815 O O . LEU A 1 99 ? -2.734 4.298 12.853 1.00 95.69 99 LEU A O 1
ATOM 819 N N . ASP A 1 100 ? -1.079 5.815 12.786 1.00 95.19 100 ASP A N 1
ATOM 820 C CA . ASP A 1 100 ? -1.429 6.470 14.050 1.00 95.19 100 ASP A CA 1
ATOM 821 C C . ASP A 1 100 ? -2.824 7.106 13.979 1.00 95.19 100 ASP A C 1
ATOM 823 O O . ASP A 1 100 ? -3.623 6.983 14.912 1.00 95.19 100 ASP A O 1
ATOM 827 N N . ASP A 1 101 ? -3.151 7.748 12.856 1.00 93.50 101 ASP A N 1
ATOM 828 C CA . ASP A 1 101 ? -4.473 8.333 12.626 1.00 93.50 101 ASP A CA 1
ATOM 829 C C . ASP A 1 101 ? -5.558 7.257 12.493 1.00 93.50 101 ASP A C 1
ATOM 831 O O . ASP A 1 101 ? -6.636 7.387 13.079 1.00 93.50 101 ASP A O 1
ATOM 835 N N . LEU A 1 102 ? -5.264 6.152 11.801 1.00 92.00 102 LEU A N 1
ATOM 836 C CA . LEU A 1 102 ? -6.167 5.004 11.715 1.00 92.00 102 LEU A CA 1
ATOM 837 C C . LEU A 1 102 ? -6.400 4.342 13.074 1.00 92.00 102 LEU A C 1
ATOM 839 O O . LEU A 1 102 ? -7.528 3.954 13.362 1.00 92.00 102 LEU A O 1
ATOM 843 N N . SER A 1 103 ? -5.374 4.249 13.920 1.00 90.31 103 SER A N 1
ATOM 844 C CA . SER A 1 103 ? -5.476 3.669 15.263 1.00 90.31 103 SER A CA 1
ATOM 845 C C . SER A 1 103 ? -6.459 4.445 16.144 1.00 90.31 103 SER A C 1
ATOM 847 O O . SER A 1 103 ? -7.267 3.850 16.854 1.00 90.31 103 SER A O 1
ATOM 849 N N . LYS A 1 104 ? -6.462 5.782 16.036 1.00 91.88 104 LYS A N 1
ATOM 850 C CA . LYS A 1 104 ? -7.410 6.650 16.757 1.00 91.88 104 LYS A CA 1
ATOM 851 C C . LYS A 1 104 ? -8.850 6.480 16.269 1.00 91.88 104 LYS A C 1
ATOM 853 O O . LYS A 1 104 ? -9.777 6.589 17.064 1.00 91.88 104 LYS A O 1
ATOM 858 N N . GLN A 1 105 ? -9.042 6.257 14.969 1.00 88.19 105 GLN A N 1
ATOM 859 C CA . GLN A 1 105 ? -10.371 6.168 14.355 1.00 88.19 105 GLN A CA 1
ATOM 860 C C . GLN A 1 105 ? -10.981 4.766 14.457 1.00 88.19 105 GLN A C 1
ATOM 862 O O . GLN A 1 105 ? -12.183 4.624 14.669 1.00 88.19 105 GLN A O 1
ATOM 867 N N . ASN A 1 106 ? -10.172 3.727 14.248 1.00 85.88 106 ASN A N 1
ATOM 868 C CA . ASN A 1 106 ? -10.607 2.337 14.221 1.00 85.88 106 ASN A CA 1
ATOM 869 C C . ASN A 1 106 ? -9.439 1.393 14.576 1.00 85.88 106 ASN A C 1
ATOM 871 O O . ASN A 1 106 ? -8.797 0.833 13.680 1.00 85.88 106 ASN A O 1
ATOM 875 N N . PRO A 1 107 ? -9.176 1.172 15.875 1.00 82.06 107 PRO A N 1
ATOM 876 C CA . PRO A 1 107 ? -8.067 0.326 16.314 1.00 82.06 107 PRO A CA 1
ATOM 877 C C . PRO A 1 107 ? -8.239 -1.147 15.902 1.00 82.06 107 PRO A C 1
ATOM 879 O O . PRO A 1 107 ? -7.250 -1.834 15.651 1.00 82.06 107 PRO A O 1
ATOM 882 N N . GLY A 1 108 ? -9.482 -1.628 15.759 1.00 87.31 108 GLY A N 1
ATOM 883 C CA . GLY A 1 108 ? -9.771 -3.010 15.357 1.00 87.31 108 GLY A CA 1
ATOM 884 C C . GLY A 1 108 ? -9.238 -3.354 13.964 1.00 87.31 108 GLY A C 1
ATOM 885 O O . GLY A 1 108 ? -8.722 -4.447 13.751 1.00 87.31 108 GLY A O 1
ATOM 886 N N . LEU A 1 109 ? -9.252 -2.388 13.040 1.00 85.62 109 LEU A N 1
ATOM 887 C CA . LEU A 1 109 ? -8.779 -2.589 11.670 1.00 85.62 109 LEU A CA 1
ATOM 888 C C . LEU A 1 109 ? -7.280 -2.932 11.594 1.00 85.62 109 LEU A C 1
ATOM 890 O O . LEU A 1 109 ? -6.874 -3.711 10.730 1.00 85.62 109 LEU A O 1
ATOM 894 N N . ILE A 1 110 ? -6.457 -2.355 12.476 1.00 87.38 110 ILE A N 1
ATOM 895 C CA . ILE A 1 110 ? -5.012 -2.626 12.506 1.00 87.38 110 ILE A CA 1
ATOM 896 C C . ILE A 1 110 ? -4.752 -4.042 13.015 1.00 87.38 110 ILE A C 1
ATOM 898 O O . ILE A 1 110 ? -3.960 -4.779 12.426 1.00 87.38 110 ILE A O 1
ATOM 902 N N . GLU A 1 111 ? -5.448 -4.444 14.073 1.00 86.94 111 GLU A N 1
ATOM 903 C CA . GLU A 1 111 ? -5.310 -5.781 14.647 1.00 86.94 111 GLU A CA 1
ATOM 904 C C . GLU A 1 111 ? -5.805 -6.867 13.684 1.00 86.94 111 GLU A C 1
ATOM 906 O O . GLU A 1 111 ? -5.117 -7.868 13.473 1.00 86.94 111 GLU A O 1
ATOM 911 N N . ASP A 1 112 ? -6.924 -6.633 12.998 1.00 84.12 112 ASP A N 1
ATOM 912 C CA . ASP A 1 112 ? -7.436 -7.536 11.962 1.00 84.12 112 ASP A CA 1
ATOM 913 C C . ASP A 1 112 ? -6.455 -7.696 10.792 1.00 84.12 112 ASP A C 1
ATOM 915 O O . ASP A 1 112 ? -6.299 -8.787 10.233 1.00 84.12 112 ASP A O 1
ATOM 919 N N . ALA A 1 113 ? -5.768 -6.615 10.413 1.00 87.19 113 ALA A N 1
ATOM 920 C CA . ALA A 1 113 ? -4.777 -6.641 9.345 1.00 87.19 113 ALA A CA 1
ATOM 921 C C . ALA A 1 113 ? -3.543 -7.488 9.708 1.00 87.19 113 ALA A C 1
ATOM 923 O O . ALA A 1 113 ? -3.034 -8.193 8.826 1.00 87.19 113 ALA A O 1
ATOM 924 N N . LYS A 1 114 ? -3.108 -7.445 10.980 1.00 84.75 114 LYS A N 1
ATOM 925 C CA . LYS A 1 114 ? -1.966 -8.206 11.523 1.00 84.75 114 LYS A CA 1
ATOM 926 C C . LYS A 1 114 ? -2.260 -9.700 11.693 1.00 84.75 114 LYS A C 1
ATOM 928 O O . LYS A 1 114 ? -1.406 -10.518 11.371 1.00 84.75 114 LYS A O 1
ATOM 933 N N . ARG A 1 115 ? -3.449 -10.074 12.186 1.00 75.56 115 ARG A N 1
ATOM 934 C CA . ARG A 1 115 ? -3.784 -11.479 12.524 1.00 75.56 115 ARG A CA 1
ATOM 935 C C . ARG A 1 115 ? -3.690 -12.429 11.332 1.00 75.56 115 ARG A C 1
ATOM 937 O O . ARG A 1 115 ? -3.062 -13.472 11.417 1.00 75.56 115 ARG A O 1
ATOM 944 N N . LEU A 1 116 ? -4.254 -12.027 10.201 1.00 58.25 116 LEU A N 1
ATOM 945 C CA . LEU A 1 116 ? -4.344 -12.838 8.980 1.00 58.25 116 LEU A CA 1
ATOM 946 C C . LEU A 1 116 ? -3.038 -12.854 8.151 1.00 58.25 116 LEU A C 1
ATOM 948 O O . LEU A 1 116 ? -3.081 -13.069 6.941 1.00 58.25 116 LEU A O 1
ATOM 952 N N . GLN A 1 117 ? -1.903 -12.460 8.736 1.00 53.03 117 GLN A 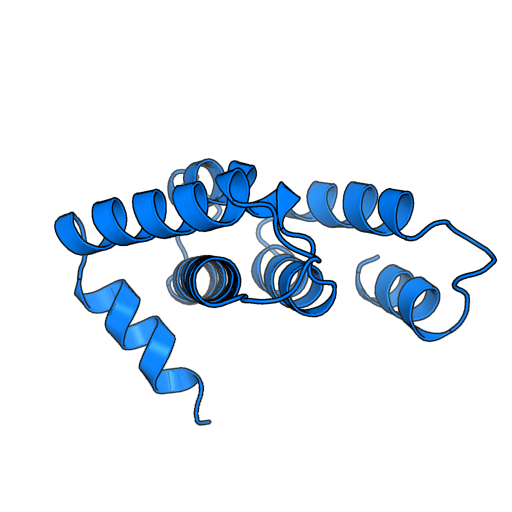N 1
ATOM 953 C CA . GLN A 1 117 ? -0.582 -12.513 8.095 1.00 53.03 117 GLN A CA 1
ATOM 954 C C . GLN A 1 117 ? 0.108 -13.876 8.324 1.00 53.03 117 GLN A C 1
ATOM 956 O O . GLN A 1 117 ? 1.143 -14.129 7.714 1.00 53.03 117 GLN A O 1
ATOM 961 N N . TYR A 1 118 ? -0.481 -14.725 9.178 1.00 38.31 118 TYR A N 1
ATOM 962 C CA . TYR A 1 118 ? -0.005 -16.059 9.569 1.00 38.31 118 TYR A CA 1
ATOM 963 C C . TYR A 1 118 ? -0.832 -17.227 8.993 1.00 38.31 118 TYR A C 1
ATOM 965 O O . TYR A 1 118 ? -0.539 -18.373 9.325 1.00 38.31 118 TYR A O 1
ATOM 973 N N . ASP A 1 119 ? -1.815 -16.939 8.134 1.00 36.09 119 ASP A N 1
ATOM 974 C CA . ASP A 1 119 ? -2.566 -17.929 7.341 1.00 36.09 119 ASP A CA 1
ATOM 975 C C . ASP A 1 119 ? -2.100 -17.891 5.876 1.00 36.09 119 ASP A C 1
ATOM 977 O O . ASP A 1 119 ? -2.032 -18.967 5.240 1.00 36.09 119 ASP A O 1
#